Protein AF-A0A2J4G7V4-F1 (afdb_monomer_lite)

Foldseek 3Di:
DDDDDDDDPLLVVLLVLLCCLLPVLFQVQEEAEEQDAQQLQVLLLCVLCVVDDPVVSLVSQCVQCPPCSVVVCSRNVSNSVSSVRNSYRYGHDHHGSVVVVVVVPDDPPPDPPDDDDD

Radius of gyration: 19.88 Å; chains: 1; bounding box: 69×37×48 Å

Sequence (118 aa):
MPVALLAPRLRLARLKLASVLSGELAGEKPLVALPYPREAEKPLNLYAKGLIDWPRLKLALRDIYGDFYRSWLWTEEPLIRALPLAEARVKCYGASHSEQVKRGGRPRRPGLQGPGQG

Secondary structure (DSSP, 8-state):
--------HHHHHHHHHHHHHHTTTTTS--EEEEEEEGGGHHHHHHHHTTSS-HHHHHHHHHHHHGGGHHHHHHHHHHHHHHGGGGTPEEEEEEPPHHHHHHHHS-------------

pLDDT: mean 82.88, std 18.43, range [41.47, 98.31]

Structure (mmCIF, N/CA/C/O backbone):
data_AF-A0A2J4G7V4-F1
#
_entry.id   AF-A0A2J4G7V4-F1
#
loop_
_atom_site.group_PDB
_atom_site.id
_atom_site.type_symbol
_atom_site.label_atom_id
_atom_site.label_alt_id
_atom_site.label_comp_id
_atom_site.label_asym_id
_atom_site.label_entity_id
_atom_site.label_seq_id
_atom_site.pdbx_PDB_ins_code
_atom_site.Cartn_x
_atom_site.Cartn_y
_atom_site.Cartn_z
_atom_site.occupancy
_atom_site.B_iso_or_equiv
_atom_site.auth_seq_id
_atom_site.auth_comp_id
_atom_site.auth_asym_id
_atom_site.auth_atom_id
_atom_site.pdbx_PDB_model_num
ATOM 1 N N . MET A 1 1 ? 10.824 -24.873 21.935 1.00 45.34 1 MET A N 1
ATOM 2 C CA . MET A 1 1 ? 11.650 -24.527 20.756 1.00 45.34 1 MET A CA 1
ATOM 3 C C . MET A 1 1 ? 11.344 -23.087 20.368 1.00 45.34 1 MET A C 1
ATOM 5 O O . MET A 1 1 ? 10.164 -22.753 20.373 1.00 45.34 1 MET A O 1
ATOM 9 N N . PRO A 1 2 ? 12.336 -22.221 20.105 1.00 55.34 2 PRO A N 1
ATOM 10 C CA . PRO A 1 2 ? 12.061 -20.850 19.685 1.00 55.34 2 PRO A CA 1
ATOM 11 C C . PRO A 1 2 ? 11.472 -20.827 18.268 1.00 55.34 2 PRO A C 1
ATOM 13 O O . PRO A 1 2 ? 11.931 -21.548 17.384 1.00 55.34 2 PRO A O 1
ATOM 16 N N . VAL A 1 3 ? 10.456 -19.992 18.058 1.00 64.44 3 VAL A N 1
ATOM 17 C CA . VAL A 1 3 ? 9.883 -19.725 16.734 1.00 64.44 3 VAL A CA 1
ATOM 18 C C . VAL A 1 3 ? 10.740 -18.654 16.061 1.00 64.44 3 VAL A C 1
ATOM 20 O O . VAL A 1 3 ? 10.812 -17.526 16.545 1.00 64.44 3 VAL A O 1
ATOM 23 N N . ALA A 1 4 ? 11.412 -19.002 14.963 1.00 60.50 4 ALA A N 1
ATOM 24 C CA . ALA A 1 4 ? 12.217 -18.064 14.185 1.00 60.50 4 ALA A CA 1
ATOM 25 C C . ALA A 1 4 ? 11.407 -17.511 13.003 1.00 60.50 4 ALA A C 1
ATOM 27 O O . ALA A 1 4 ? 10.944 -18.260 12.145 1.00 60.50 4 ALA A O 1
ATOM 28 N N . LEU A 1 5 ? 11.258 -16.187 12.947 1.00 56.44 5 LEU A N 1
ATOM 29 C CA . LEU A 1 5 ? 10.620 -15.476 11.838 1.00 56.44 5 LEU A CA 1
ATOM 30 C C . LEU A 1 5 ? 11.697 -15.018 10.846 1.00 56.44 5 LEU A C 1
ATOM 32 O O . LEU A 1 5 ? 12.386 -14.024 11.070 1.00 56.44 5 LEU A O 1
ATOM 36 N N . LEU A 1 6 ? 11.852 -15.752 9.744 1.00 62.53 6 LEU A N 1
ATOM 37 C CA . LEU A 1 6 ? 12.771 -15.397 8.661 1.00 62.53 6 LEU A CA 1
ATOM 38 C C . LEU A 1 6 ? 12.056 -14.495 7.650 1.00 62.53 6 LEU A C 1
ATOM 40 O O . LEU A 1 6 ? 11.391 -14.962 6.729 1.00 62.53 6 LEU A O 1
ATOM 44 N N . ALA A 1 7 ? 12.190 -13.183 7.828 1.00 70.44 7 ALA A N 1
ATOM 45 C CA . ALA A 1 7 ? 11.719 -12.192 6.867 1.00 70.44 7 ALA A CA 1
ATOM 46 C C . ALA A 1 7 ? 12.714 -11.021 6.768 1.00 70.44 7 ALA A C 1
ATOM 48 O O . ALA A 1 7 ? 13.348 -10.666 7.765 1.00 70.44 7 ALA A O 1
ATOM 49 N N . PRO A 1 8 ? 12.847 -10.365 5.600 1.00 80.88 8 PRO A N 1
ATOM 50 C CA . PRO A 1 8 ? 13.578 -9.120 5.462 1.00 80.88 8 PRO A CA 1
ATOM 51 C C . PRO A 1 8 ? 13.063 -8.098 6.467 1.00 80.88 8 PRO A C 1
ATOM 53 O O . PRO A 1 8 ? 11.855 -7.879 6.599 1.00 80.88 8 PRO A O 1
ATOM 56 N N . ARG A 1 9 ? 14.005 -7.440 7.147 1.00 86.75 9 ARG A N 1
ATOM 57 C CA . ARG A 1 9 ? 13.738 -6.452 8.206 1.00 86.75 9 ARG A CA 1
ATOM 58 C C . ARG A 1 9 ? 12.730 -5.392 7.760 1.00 86.75 9 ARG A C 1
ATOM 60 O O . ARG A 1 9 ? 11.898 -4.966 8.552 1.00 86.75 9 ARG A O 1
ATOM 67 N N . LEU A 1 10 ? 12.764 -5.019 6.480 1.00 88.00 10 LEU A N 1
ATOM 68 C CA . LEU A 1 10 ? 11.842 -4.045 5.909 1.00 88.00 10 LEU A CA 1
ATOM 69 C C . LEU A 1 10 ? 10.387 -4.538 5.906 1.00 88.00 10 LEU A C 1
ATOM 71 O O . LEU A 1 10 ? 9.507 -3.791 6.316 1.00 88.00 10 LEU A O 1
ATOM 75 N N . ARG A 1 11 ? 10.120 -5.799 5.540 1.00 91.25 11 ARG A N 1
ATOM 76 C CA . ARG A 1 11 ? 8.757 -6.358 5.585 1.00 91.25 11 ARG A CA 1
ATOM 77 C C . ARG A 1 11 ? 8.230 -6.428 7.022 1.00 91.25 11 ARG A C 1
ATOM 79 O O . ARG A 1 11 ? 7.068 -6.113 7.259 1.00 91.25 11 ARG A O 1
ATOM 86 N N . LEU A 1 12 ? 9.085 -6.777 7.989 1.00 90.88 12 LEU A N 1
ATOM 87 C CA . LEU A 1 12 ? 8.726 -6.736 9.414 1.00 90.88 12 LEU A CA 1
ATOM 88 C C . LEU A 1 12 ? 8.404 -5.309 9.878 1.00 90.88 12 LEU A C 1
ATOM 90 O O . LEU A 1 12 ? 7.422 -5.099 10.586 1.00 90.88 12 LEU A O 1
ATOM 94 N N . ALA A 1 13 ? 9.175 -4.315 9.430 1.00 91.69 13 ALA A N 1
ATOM 95 C CA . ALA A 1 13 ? 8.872 -2.913 9.701 1.00 91.69 13 ALA A CA 1
ATOM 96 C C . ALA A 1 13 ? 7.520 -2.491 9.096 1.00 91.69 13 ALA A C 1
ATOM 98 O O . ALA A 1 13 ? 6.753 -1.789 9.754 1.00 91.69 13 ALA A O 1
ATOM 99 N N . ARG A 1 14 ? 7.178 -2.961 7.886 1.00 94.06 14 ARG A N 1
ATOM 100 C CA . ARG A 1 14 ? 5.855 -2.723 7.278 1.00 94.06 14 ARG A CA 1
ATOM 101 C C . ARG A 1 14 ? 4.719 -3.372 8.053 1.00 94.06 14 ARG A C 1
ATOM 103 O O . ARG A 1 14 ? 3.699 -2.724 8.245 1.00 94.06 14 ARG A O 1
ATOM 110 N N . LEU A 1 15 ? 4.904 -4.596 8.546 1.00 93.50 15 LEU A N 1
ATOM 111 C CA . LEU A 1 15 ? 3.936 -5.258 9.429 1.00 93.50 15 LEU A CA 1
ATOM 112 C C . LEU A 1 15 ? 3.720 -4.476 10.729 1.00 93.50 15 LEU A C 1
ATOM 114 O O . LEU A 1 15 ? 2.583 -4.289 11.148 1.00 93.50 15 LEU A O 1
ATOM 118 N N . LYS A 1 16 ? 4.796 -3.972 11.343 1.00 93.44 16 LYS A N 1
ATOM 119 C CA . LYS A 1 16 ? 4.684 -3.150 12.552 1.00 93.44 16 LYS A CA 1
ATOM 120 C C . LYS A 1 16 ? 3.902 -1.861 12.287 1.00 93.44 16 LYS A C 1
ATOM 122 O O . LYS A 1 16 ? 3.000 -1.538 13.047 1.00 93.44 16 LYS A O 1
ATOM 127 N N . LEU A 1 17 ? 4.200 -1.158 11.192 1.00 93.19 17 LEU A N 1
ATOM 128 C CA . LEU A 1 17 ? 3.457 0.046 10.798 1.00 93.19 17 LEU A CA 1
ATOM 129 C C . LEU A 1 17 ? 1.986 -0.252 10.489 1.00 93.19 17 LEU A C 1
ATOM 131 O O . LEU A 1 17 ? 1.119 0.531 10.859 1.00 93.19 17 LEU A O 1
ATOM 135 N N . ALA A 1 18 ? 1.705 -1.388 9.848 1.00 94.06 18 ALA A N 1
ATOM 136 C CA . ALA A 1 18 ? 0.343 -1.845 9.603 1.00 94.06 18 ALA A CA 1
ATOM 137 C C . ALA A 1 18 ? -0.431 -2.022 10.916 1.00 94.06 18 ALA A C 1
ATOM 139 O O . ALA A 1 18 ? -1.545 -1.526 11.024 1.00 94.06 18 ALA A O 1
ATOM 140 N N . SER A 1 19 ? 0.191 -2.647 11.923 1.00 92.69 19 SER A N 1
ATOM 141 C CA . SER A 1 19 ? -0.402 -2.831 13.253 1.00 92.69 19 SER A CA 1
ATOM 142 C C . SER A 1 19 ? -0.706 -1.507 13.956 1.00 92.69 19 SER A C 1
ATOM 144 O O . SER A 1 19 ? -1.749 -1.392 14.592 1.00 92.69 19 SER A O 1
ATOM 146 N N . VAL A 1 20 ? 0.183 -0.514 13.842 1.00 91.88 20 VAL A N 1
ATOM 147 C CA . VAL A 1 20 ? -0.040 0.830 14.403 1.00 91.88 20 VAL A CA 1
ATOM 148 C C . VAL A 1 20 ? -1.216 1.508 13.698 1.00 91.88 20 VAL A C 1
ATOM 150 O O . VAL A 1 20 ? -2.111 2.024 14.356 1.00 91.88 20 VAL A O 1
ATOM 153 N N . LEU A 1 21 ? -1.263 1.454 12.363 1.00 88.75 21 LEU A N 1
ATOM 154 C CA . LEU A 1 21 ? -2.357 2.046 11.588 1.00 88.75 21 LEU A CA 1
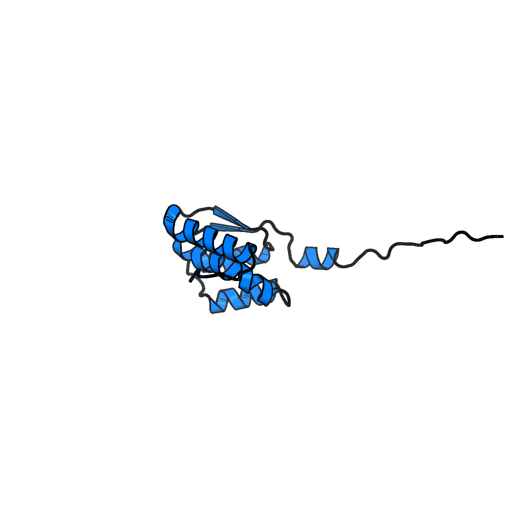ATOM 155 C C . LEU A 1 21 ? -3.711 1.405 11.896 1.00 88.75 21 LEU A C 1
ATOM 157 O O . LEU A 1 21 ? -4.690 2.117 12.076 1.00 88.75 21 LEU A O 1
ATOM 161 N N . SER A 1 22 ? -3.776 0.074 11.953 1.00 86.19 22 SER A N 1
ATOM 162 C CA . SER A 1 22 ? -5.034 -0.643 12.181 1.00 86.19 22 SER A CA 1
ATOM 163 C C . SER A 1 22 ? -5.468 -0.696 13.646 1.00 86.19 22 SER A C 1
ATOM 165 O O . SER A 1 22 ? -6.593 -1.102 13.914 1.00 86.19 22 SER A O 1
ATOM 167 N N . GLY A 1 23 ? -4.568 -0.391 14.582 1.00 86.56 23 GLY A N 1
ATOM 168 C CA . GLY A 1 23 ? -4.818 -0.462 16.020 1.00 86.56 23 GLY A CA 1
ATOM 169 C C . GLY A 1 23 ? -4.843 0.920 16.652 1.00 86.56 23 GLY A C 1
ATOM 170 O O . GLY A 1 23 ? -5.907 1.437 16.967 1.00 86.56 23 GLY A O 1
ATOM 171 N N . GLU A 1 24 ? -3.661 1.508 16.827 1.00 85.31 24 GLU A N 1
ATOM 172 C CA . GLU A 1 24 ? -3.476 2.770 17.553 1.00 85.31 24 GLU A CA 1
ATOM 173 C C . GLU A 1 24 ? -4.123 3.965 16.845 1.00 85.31 24 GLU A C 1
ATOM 175 O O . GLU A 1 24 ? -4.659 4.833 17.517 1.00 85.31 24 GLU A O 1
ATOM 180 N N . LEU A 1 25 ? -4.101 3.999 15.508 1.00 82.50 25 LEU A N 1
ATOM 181 C CA . LEU A 1 25 ? -4.598 5.131 14.707 1.00 82.50 25 LEU A CA 1
ATOM 182 C C . LEU A 1 25 ? -5.927 4.838 13.994 1.00 82.50 25 LEU A C 1
ATOM 184 O O . LEU A 1 25 ? -6.313 5.545 13.055 1.00 82.50 25 LEU A O 1
ATOM 188 N N . ALA A 1 26 ? -6.619 3.770 14.390 1.00 78.06 26 ALA A N 1
ATOM 189 C CA . ALA A 1 26 ? -7.882 3.390 13.777 1.00 78.06 26 ALA A CA 1
ATOM 190 C C . ALA A 1 26 ? -8.940 4.486 14.000 1.00 78.06 26 ALA A C 1
ATOM 192 O O . ALA A 1 26 ? -9.202 4.899 15.126 1.00 78.06 26 ALA A O 1
ATOM 193 N N . GLY A 1 27 ? -9.557 4.964 12.915 1.00 74.38 27 GLY A N 1
ATOM 194 C CA . GLY A 1 27 ? -10.574 6.023 12.962 1.00 74.38 27 GLY A CA 1
ATOM 195 C C . GLY A 1 27 ? -10.032 7.459 13.006 1.00 74.38 27 GLY A C 1
ATOM 196 O O . GLY A 1 27 ? -10.809 8.396 12.838 1.00 74.38 27 GLY A O 1
ATOM 197 N N . GLU A 1 28 ? -8.716 7.657 13.138 1.00 83.69 28 GLU A N 1
ATOM 198 C CA . GLU A 1 28 ? -8.103 8.997 13.175 1.00 83.69 28 GLU A CA 1
ATOM 199 C C . GLU A 1 28 ? -7.866 9.613 11.787 1.00 83.69 28 GLU A C 1
ATOM 201 O O . GLU A 1 28 ? -7.497 10.783 11.673 1.00 83.69 28 GLU A O 1
ATOM 206 N N . LYS A 1 29 ? -8.081 8.845 10.711 1.00 87.00 29 LYS A N 1
ATOM 207 C CA . LYS A 1 29 ? -7.853 9.271 9.316 1.00 87.00 29 LYS A CA 1
ATOM 208 C C . LYS A 1 29 ? -6.445 9.853 9.106 1.00 87.00 29 LYS A C 1
ATOM 210 O O . LYS A 1 29 ? -6.303 10.955 8.560 1.00 87.00 29 LYS A O 1
ATOM 215 N N . PRO A 1 30 ? -5.380 9.139 9.524 1.00 92.19 30 PRO A N 1
ATOM 216 C CA . PRO A 1 30 ? -4.029 9.678 9.520 1.00 92.19 30 PRO A CA 1
ATOM 217 C C . PRO A 1 30 ? -3.536 9.980 8.100 1.00 92.19 30 PRO A C 1
ATOM 219 O O . PRO A 1 30 ? -3.894 9.310 7.125 1.00 92.19 30 PRO A O 1
ATOM 222 N N . LEU A 1 31 ? -2.648 10.971 7.989 1.00 94.44 31 LEU A N 1
ATOM 223 C CA . LEU A 1 31 ? -1.888 11.228 6.769 1.00 94.44 31 LEU A CA 1
ATOM 224 C C . LEU A 1 31 ? -0.645 10.329 6.728 1.00 94.44 31 LEU A C 1
ATOM 226 O O . LEU A 1 31 ? 0.286 10.505 7.510 1.00 94.44 31 LEU A O 1
ATOM 230 N N . VAL A 1 32 ? -0.592 9.413 5.765 1.00 94.56 32 VAL A N 1
ATOM 231 C CA . VAL A 1 32 ? 0.526 8.491 5.542 1.00 94.56 32 VAL A CA 1
ATOM 232 C C . VAL A 1 32 ? 1.367 8.984 4.364 1.00 94.56 32 VAL A C 1
ATOM 234 O O . VAL A 1 32 ? 0.960 8.899 3.202 1.00 94.56 32 VAL A O 1
ATOM 237 N N . ALA A 1 33 ? 2.556 9.509 4.662 1.00 95.25 33 ALA A N 1
ATOM 238 C CA . ALA A 1 33 ? 3.516 9.951 3.655 1.00 95.25 33 ALA A CA 1
ATOM 239 C C . ALA A 1 33 ? 4.442 8.795 3.240 1.00 95.25 33 ALA A C 1
ATOM 241 O O . ALA A 1 33 ? 5.137 8.225 4.080 1.00 95.25 33 ALA A O 1
ATOM 242 N N . LEU A 1 34 ? 4.475 8.458 1.947 1.00 94.38 34 LEU A N 1
ATOM 243 C CA . LEU A 1 34 ? 5.197 7.295 1.421 1.00 94.38 34 LEU A CA 1
ATOM 244 C C . LEU A 1 34 ? 6.212 7.691 0.333 1.00 94.38 34 LEU A C 1
ATOM 246 O O . LEU A 1 34 ? 5.886 8.497 -0.545 1.00 94.38 34 LEU A O 1
ATOM 250 N N . PRO A 1 35 ? 7.421 7.092 0.322 1.00 92.62 35 PRO A N 1
ATOM 251 C CA . PRO A 1 35 ? 8.465 7.349 -0.677 1.00 92.62 35 PRO A CA 1
ATOM 252 C C . PRO A 1 35 ? 8.171 6.657 -2.020 1.00 92.62 35 PRO A C 1
ATOM 254 O O . PRO A 1 35 ? 9.056 6.092 -2.656 1.00 92.62 35 PRO A O 1
ATOM 257 N N . TYR A 1 36 ? 6.910 6.630 -2.434 1.00 94.06 36 TYR A N 1
ATOM 258 C CA . TYR A 1 36 ? 6.462 5.986 -3.664 1.00 94.06 36 TYR A CA 1
ATOM 259 C C . TYR A 1 36 ? 6.379 7.004 -4.807 1.00 94.06 36 TYR A C 1
ATOM 261 O O . TYR A 1 36 ? 6.295 8.206 -4.530 1.00 94.06 36 TYR A O 1
ATOM 269 N N . PRO A 1 37 ? 6.368 6.560 -6.076 1.00 94.00 37 PRO A N 1
ATOM 270 C CA . PRO A 1 37 ? 6.081 7.434 -7.208 1.00 94.00 37 PRO A CA 1
ATOM 271 C C . PRO A 1 37 ? 4.737 8.145 -7.025 1.00 94.00 37 PRO A C 1
ATOM 273 O O . PRO A 1 37 ? 3.782 7.562 -6.503 1.00 94.00 37 PRO A O 1
ATOM 276 N N . ARG A 1 38 ? 4.649 9.407 -7.457 1.00 95.00 38 ARG A N 1
ATOM 277 C CA . ARG A 1 38 ? 3.431 10.229 -7.311 1.00 95.00 38 ARG A CA 1
ATOM 278 C C . ARG A 1 38 ? 2.214 9.601 -7.988 1.00 95.00 38 ARG A C 1
ATOM 280 O O . ARG A 1 38 ? 1.093 9.771 -7.522 1.00 95.00 38 ARG A O 1
ATOM 287 N N . GLU A 1 39 ? 2.431 8.829 -9.046 1.00 95.62 39 GLU A N 1
ATOM 288 C CA . GLU A 1 39 ? 1.404 8.093 -9.780 1.00 95.62 39 GLU A CA 1
ATOM 289 C C . GLU A 1 39 ? 0.670 7.072 -8.897 1.00 95.62 39 GLU A C 1
ATOM 291 O O . GLU A 1 39 ? -0.503 6.786 -9.137 1.00 95.62 39 GLU A O 1
ATOM 296 N N . ALA A 1 40 ? 1.321 6.562 -7.844 1.00 96.75 40 ALA A N 1
ATOM 297 C CA . ALA A 1 40 ? 0.718 5.620 -6.904 1.00 96.75 40 ALA A CA 1
ATOM 298 C C . ALA A 1 40 ? -0.252 6.291 -5.916 1.00 96.75 40 ALA A C 1
ATOM 300 O O . ALA A 1 40 ? -1.094 5.610 -5.332 1.00 96.75 40 ALA A O 1
ATOM 301 N N . GLU A 1 41 ? -0.191 7.615 -5.743 1.00 97.62 41 GLU A N 1
ATOM 302 C CA . GLU A 1 41 ? -0.994 8.325 -4.743 1.00 97.62 41 GLU A CA 1
ATOM 303 C C . GLU A 1 41 ? -2.497 8.154 -4.981 1.00 97.62 41 GLU A C 1
ATOM 305 O O . GLU A 1 41 ? -3.247 7.816 -4.062 1.00 97.62 41 GLU A O 1
ATOM 310 N N . LYS A 1 42 ? -2.946 8.357 -6.224 1.00 97.44 42 LYS A N 1
ATOM 311 C CA . LYS A 1 42 ? -4.360 8.239 -6.595 1.00 97.44 42 LYS A CA 1
ATOM 312 C C . LYS A 1 42 ? -4.916 6.832 -6.333 1.00 97.44 42 LYS A C 1
ATOM 314 O O . LYS A 1 42 ? -5.904 6.741 -5.602 1.00 97.44 42 LYS A O 1
ATOM 319 N N . PRO A 1 43 ? -4.343 5.739 -6.877 1.00 97.88 43 PRO A N 1
ATOM 320 C CA . PRO A 1 43 ? -4.879 4.403 -6.633 1.00 97.88 43 PRO A CA 1
ATOM 321 C C . PRO A 1 43 ? -4.811 4.005 -5.151 1.00 97.88 43 PRO A C 1
ATOM 323 O O . PRO A 1 43 ? -5.758 3.397 -4.656 1.00 97.88 43 PRO A O 1
ATOM 326 N N . LEU A 1 44 ? -3.770 4.408 -4.412 1.00 97.94 44 LEU A N 1
ATOM 327 C CA . LEU A 1 44 ? -3.680 4.137 -2.972 1.00 97.94 44 LEU A CA 1
ATOM 328 C C . LEU A 1 44 ? -4.775 4.852 -2.175 1.00 97.94 44 LEU A C 1
ATOM 330 O O . LEU A 1 44 ? -5.397 4.232 -1.318 1.00 97.94 44 LEU A O 1
ATOM 334 N N . ASN A 1 45 ? -5.069 6.119 -2.482 1.00 98.00 45 ASN A N 1
ATOM 335 C CA . ASN A 1 45 ? -6.174 6.835 -1.838 1.00 98.00 45 ASN A CA 1
ATOM 336 C C . ASN A 1 45 ? -7.546 6.253 -2.209 1.00 98.00 45 ASN A C 1
ATOM 338 O O . ASN A 1 45 ? -8.434 6.214 -1.362 1.00 98.00 45 ASN A O 1
ATOM 342 N N . LEU A 1 46 ? -7.748 5.804 -3.455 1.00 98.00 46 LEU A N 1
ATOM 343 C CA . LEU A 1 46 ? -8.993 5.128 -3.843 1.00 98.00 46 LEU A CA 1
ATOM 344 C C . LEU A 1 46 ? -9.187 3.833 -3.049 1.00 98.00 46 LEU A C 1
ATOM 346 O O . LEU A 1 46 ? -10.289 3.568 -2.573 1.00 98.00 46 LEU A O 1
ATOM 350 N N . TYR A 1 47 ? -8.118 3.055 -2.873 1.00 97.94 47 TYR A N 1
ATOM 351 C CA . TYR A 1 47 ? -8.150 1.828 -2.085 1.00 97.94 47 TYR A CA 1
ATOM 352 C C . TYR A 1 47 ? -8.380 2.100 -0.595 1.00 97.94 47 TYR A C 1
ATOM 354 O O . TYR A 1 47 ? -9.242 1.471 0.010 1.00 97.94 47 TYR A O 1
ATOM 362 N N . ALA A 1 48 ? -7.677 3.078 -0.015 1.00 95.75 48 ALA A N 1
ATOM 363 C CA . ALA A 1 48 ? -7.837 3.462 1.389 1.00 95.75 48 ALA A CA 1
ATOM 364 C C . ALA A 1 48 ? -9.261 3.950 1.720 1.00 95.75 48 ALA A C 1
ATOM 366 O O . ALA A 1 48 ? -9.720 3.797 2.844 1.00 95.75 48 ALA A O 1
ATOM 367 N N . LYS A 1 49 ? -9.982 4.490 0.730 1.00 95.12 49 LYS A N 1
ATOM 368 C CA . LYS A 1 49 ? -11.397 4.883 0.844 1.00 95.12 49 LYS A CA 1
ATOM 369 C C . LYS A 1 49 ? -12.389 3.754 0.533 1.00 95.12 49 LYS A C 1
ATOM 371 O O . LYS A 1 49 ? -13.588 4.003 0.502 1.00 95.12 49 LYS A O 1
ATOM 376 N N . GLY A 1 50 ? -11.912 2.550 0.212 1.00 95.62 50 GLY A N 1
ATOM 377 C CA . GLY A 1 50 ? -12.758 1.423 -0.192 1.00 95.62 50 GLY A CA 1
ATOM 378 C C . GLY A 1 50 ? -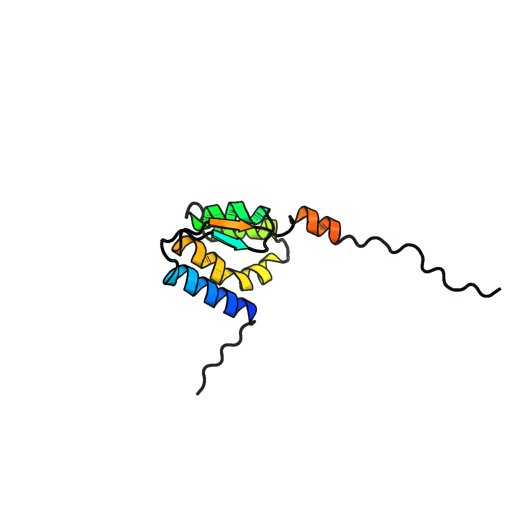13.426 1.574 -1.567 1.00 95.62 50 GLY A C 1
ATOM 379 O O . GLY A 1 50 ? -14.329 0.809 -1.890 1.00 95.62 50 GLY A O 1
ATOM 380 N N . LEU A 1 51 ? -13.000 2.534 -2.399 1.00 97.44 51 LEU A N 1
ATOM 381 C CA . LEU A 1 51 ? -13.586 2.787 -3.728 1.00 97.44 51 LEU A CA 1
ATOM 382 C C . LEU A 1 51 ? -13.093 1.805 -4.800 1.00 97.44 51 LEU A C 1
ATOM 384 O O . LEU A 1 51 ? -13.723 1.644 -5.846 1.00 97.44 51 LEU A O 1
ATOM 388 N N . ILE A 1 52 ? -11.949 1.164 -4.560 1.00 98.00 52 ILE A N 1
ATOM 389 C CA . ILE A 1 52 ? -11.443 0.051 -5.364 1.00 98.00 52 ILE A CA 1
ATOM 390 C C . ILE A 1 52 ? -11.011 -1.087 -4.444 1.00 98.00 52 ILE A C 1
ATOM 392 O O . ILE A 1 52 ? -10.604 -0.859 -3.307 1.00 98.00 52 ILE A O 1
ATOM 396 N N . ASP A 1 53 ? -11.069 -2.310 -4.958 1.00 97.75 53 ASP A N 1
ATOM 397 C CA . ASP A 1 53 ? -10.636 -3.504 -4.246 1.00 97.75 53 ASP A CA 1
ATOM 398 C C . ASP A 1 53 ? -9.133 -3.788 -4.432 1.00 97.75 53 ASP A C 1
ATOM 400 O O . ASP A 1 53 ? -8.407 -3.124 -5.182 1.00 97.75 53 ASP A O 1
ATOM 404 N N . TRP A 1 54 ? -8.651 -4.806 -3.718 1.00 97.69 54 TRP A N 1
ATOM 405 C CA . TRP A 1 54 ? -7.251 -5.220 -3.770 1.00 97.69 54 TRP A CA 1
ATOM 406 C C . TRP A 1 54 ? -6.791 -5.666 -5.173 1.00 97.69 54 TRP A C 1
ATOM 408 O O . TRP A 1 54 ? -5.721 -5.229 -5.604 1.00 97.69 54 TRP A O 1
ATOM 418 N N . PRO A 1 55 ? -7.543 -6.497 -5.926 1.00 98.06 55 PRO A N 1
ATOM 419 C CA . PRO A 1 55 ? -7.198 -6.826 -7.309 1.00 98.06 55 PRO A CA 1
ATOM 420 C C . PRO A 1 55 ? -7.024 -5.604 -8.219 1.00 98.06 55 PRO A C 1
ATOM 422 O O . PRO A 1 55 ? -6.026 -5.536 -8.940 1.00 98.06 55 PRO A O 1
ATOM 425 N N . ARG A 1 56 ? -7.933 -4.621 -8.164 1.00 98.12 56 ARG A N 1
ATOM 426 C CA . ARG A 1 56 ? -7.837 -3.394 -8.973 1.00 98.12 56 ARG A CA 1
ATOM 427 C C . ARG A 1 56 ? -6.635 -2.546 -8.584 1.00 98.12 56 ARG A C 1
ATOM 429 O O . ARG A 1 56 ? -5.915 -2.078 -9.466 1.00 98.12 56 ARG A O 1
ATOM 436 N N . LEU A 1 57 ? -6.370 -2.396 -7.285 1.00 98.31 57 LEU A N 1
ATOM 437 C CA . LEU A 1 57 ? -5.176 -1.695 -6.817 1.00 98.31 57 LEU A CA 1
ATOM 438 C C . LEU A 1 57 ? -3.899 -2.377 -7.327 1.00 98.31 57 LEU A C 1
ATOM 440 O O . LEU A 1 57 ? -2.996 -1.713 -7.832 1.00 98.31 57 LEU A O 1
ATOM 444 N N . LYS A 1 58 ? -3.829 -3.708 -7.230 1.00 97.88 58 LYS A N 1
ATOM 445 C CA . LYS A 1 58 ? -2.688 -4.490 -7.714 1.00 97.88 58 LYS A CA 1
ATOM 446 C C . LYS A 1 58 ? -2.402 -4.252 -9.196 1.00 97.88 58 LYS A C 1
ATOM 448 O O . LYS A 1 58 ? -1.235 -4.114 -9.544 1.00 97.88 58 LYS A O 1
ATOM 453 N N . LEU A 1 59 ? -3.435 -4.194 -10.039 1.00 97.56 59 LEU A N 1
ATOM 454 C CA . LEU A 1 59 ? -3.283 -3.894 -11.467 1.00 97.56 59 LEU A CA 1
ATOM 455 C C . LEU A 1 59 ? -2.697 -2.494 -11.681 1.00 97.56 59 LEU A C 1
ATOM 457 O O . LEU A 1 59 ? -1.671 -2.372 -12.340 1.00 97.56 59 LEU A O 1
ATOM 461 N N . ALA A 1 60 ? -3.268 -1.469 -11.040 1.00 97.19 60 ALA A N 1
ATOM 462 C CA . ALA A 1 60 ? -2.772 -0.096 -11.158 1.00 97.19 60 ALA A CA 1
ATOM 463 C C . ALA A 1 60 ? -1.309 0.044 -10.698 1.00 97.19 60 ALA A C 1
ATOM 465 O O . ALA A 1 60 ? -0.503 0.697 -11.355 1.00 97.19 60 ALA A O 1
ATOM 466 N N . LEU A 1 61 ? -0.943 -0.593 -9.582 1.00 96.94 61 LEU A N 1
ATOM 467 C CA . LEU A 1 61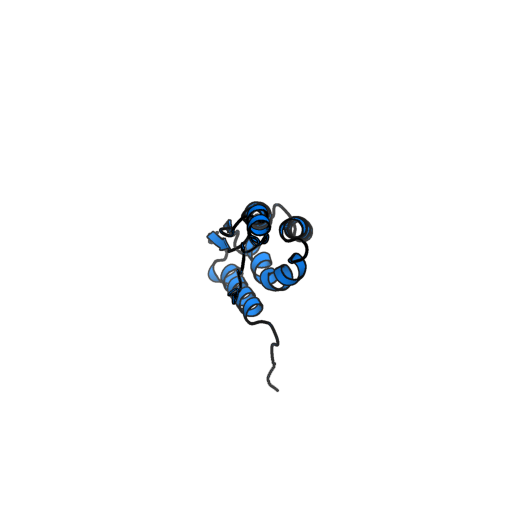 ? 0.428 -0.562 -9.069 1.00 96.94 61 LEU A CA 1
ATOM 468 C C . LEU A 1 61 ? 1.393 -1.355 -9.956 1.00 96.94 61 LEU A C 1
ATOM 470 O O . LEU A 1 61 ? 2.543 -0.953 -10.107 1.00 96.94 61 LEU A O 1
ATOM 474 N N . ARG A 1 62 ? 0.949 -2.452 -10.573 1.00 96.56 62 ARG A N 1
ATOM 475 C CA . ARG A 1 62 ? 1.776 -3.195 -11.530 1.00 96.56 62 ARG A CA 1
ATOM 476 C C . ARG A 1 62 ? 2.161 -2.322 -12.718 1.00 96.56 62 ARG A C 1
ATOM 478 O O . ARG A 1 62 ? 3.324 -2.324 -13.101 1.00 96.56 62 ARG A O 1
ATOM 485 N N . ASP A 1 63 ? 1.217 -1.552 -13.243 1.00 95.00 63 ASP A N 1
ATOM 486 C CA . ASP A 1 63 ? 1.469 -0.685 -14.394 1.00 95.00 63 ASP A CA 1
ATOM 487 C C . ASP A 1 63 ? 2.416 0.481 -14.037 1.00 95.00 63 ASP A C 1
ATOM 489 O O . ASP A 1 63 ? 3.193 0.925 -14.877 1.00 95.00 63 ASP A O 1
ATOM 493 N N . ILE A 1 64 ? 2.414 0.934 -12.775 1.00 94.38 64 ILE A N 1
ATOM 494 C CA . ILE A 1 64 ? 3.308 1.995 -12.273 1.00 94.38 64 ILE A CA 1
ATOM 495 C C . ILE A 1 64 ? 4.730 1.484 -12.006 1.00 94.38 64 ILE A C 1
ATOM 497 O O . ILE A 1 64 ? 5.697 2.180 -12.304 1.00 94.38 64 ILE A O 1
ATOM 501 N N . TYR A 1 65 ? 4.868 0.306 -11.393 1.00 91.62 65 TYR A N 1
ATOM 502 C CA . TYR A 1 65 ? 6.162 -0.223 -10.940 1.00 91.62 65 TYR A CA 1
ATOM 503 C C . TYR A 1 65 ? 6.843 -1.157 -11.949 1.00 91.62 65 TYR A C 1
ATOM 505 O O . TYR A 1 65 ? 8.007 -1.514 -11.749 1.00 91.62 65 TYR A O 1
ATOM 513 N N . GLY A 1 66 ? 6.131 -1.584 -12.996 1.00 91.81 66 GLY A N 1
ATOM 514 C CA . GLY A 1 66 ? 6.646 -2.492 -14.017 1.00 91.81 66 GLY A CA 1
ATOM 515 C C . GLY A 1 66 ? 7.248 -3.760 -13.407 1.00 91.81 66 GLY A C 1
ATOM 516 O O . GLY A 1 66 ? 6.646 -4.409 -12.548 1.00 91.81 66 GLY A O 1
ATOM 517 N N . ASP A 1 67 ? 8.472 -4.088 -13.810 1.00 89.94 67 ASP A N 1
ATOM 518 C CA . ASP A 1 67 ? 9.166 -5.313 -13.395 1.00 89.94 67 ASP A CA 1
ATOM 519 C C . ASP A 1 67 ? 9.460 -5.374 -11.886 1.00 89.94 67 ASP A C 1
ATOM 521 O O . ASP A 1 67 ? 9.496 -6.458 -11.297 1.00 89.94 67 ASP A O 1
ATOM 525 N N . PHE A 1 68 ? 9.606 -4.222 -11.220 1.00 88.81 68 PHE A N 1
ATOM 526 C CA . PHE A 1 68 ? 9.875 -4.159 -9.778 1.00 88.81 68 PHE A CA 1
ATOM 527 C C . PHE A 1 68 ? 8.625 -4.412 -8.918 1.00 88.81 68 PHE A C 1
ATOM 529 O O . PHE A 1 68 ? 8.711 -4.562 -7.698 1.00 88.81 68 PHE A O 1
ATOM 536 N N . TYR A 1 69 ? 7.448 -4.499 -9.540 1.00 93.50 69 TYR A N 1
ATOM 537 C CA . TYR A 1 69 ? 6.173 -4.633 -8.846 1.00 93.50 69 TYR A CA 1
ATOM 538 C C . TYR A 1 69 ? 6.133 -5.803 -7.855 1.00 93.50 69 TYR A C 1
ATOM 540 O O . TYR A 1 69 ? 5.659 -5.639 -6.733 1.00 93.50 69 TYR A O 1
ATOM 548 N N . ARG A 1 70 ? 6.626 -6.988 -8.239 1.00 93.38 70 ARG A N 1
ATOM 549 C CA . ARG A 1 70 ? 6.483 -8.199 -7.409 1.00 93.38 70 ARG A CA 1
ATOM 550 C C . ARG A 1 70 ? 7.274 -8.106 -6.104 1.00 93.38 70 ARG A C 1
ATOM 552 O O . ARG A 1 70 ? 6.730 -8.395 -5.040 1.00 93.38 70 ARG A O 1
ATOM 559 N N . SER A 1 71 ? 8.541 -7.704 -6.181 1.00 90.75 71 SER A N 1
ATOM 560 C CA . SER A 1 71 ? 9.419 -7.547 -5.015 1.00 90.75 71 SER A CA 1
ATOM 561 C C . SER A 1 71 ? 8.957 -6.402 -4.115 1.00 90.75 71 SER A C 1
ATOM 563 O O . SER A 1 71 ? 8.938 -6.540 -2.887 1.00 90.75 71 SER A O 1
ATOM 565 N N . TRP A 1 72 ? 8.534 -5.292 -4.722 1.00 93.56 72 TRP A N 1
ATOM 566 C CA . TRP A 1 72 ? 7.964 -4.159 -4.005 1.00 93.56 72 TRP A CA 1
ATOM 567 C C . TRP A 1 72 ? 6.687 -4.545 -3.260 1.00 93.56 72 TRP A C 1
ATOM 569 O O . TRP A 1 72 ? 6.606 -4.354 -2.047 1.00 93.56 72 TRP A O 1
ATOM 579 N N . LEU A 1 73 ? 5.725 -5.167 -3.949 1.00 95.38 73 LEU A N 1
ATOM 580 C CA . LEU A 1 73 ? 4.446 -5.553 -3.358 1.00 95.38 73 LEU A CA 1
ATOM 581 C C . LEU A 1 73 ? 4.653 -6.528 -2.210 1.00 95.38 73 LEU A C 1
ATOM 583 O O . LEU A 1 73 ? 4.037 -6.377 -1.163 1.00 95.38 73 LEU A O 1
ATOM 587 N N . TRP A 1 74 ? 5.553 -7.498 -2.368 1.00 93.50 74 TRP A N 1
ATOM 588 C CA . TRP A 1 74 ? 5.863 -8.414 -1.283 1.00 93.50 74 TRP A CA 1
ATOM 589 C C . TRP A 1 74 ? 6.365 -7.671 -0.039 1.00 93.50 74 TRP A C 1
ATOM 591 O O . TRP A 1 74 ? 6.057 -8.046 1.083 1.00 93.50 74 TRP A O 1
ATOM 601 N N . THR A 1 75 ? 7.112 -6.588 -0.184 1.00 93.75 75 THR A N 1
ATOM 602 C CA . THR A 1 75 ? 7.568 -5.833 0.987 1.00 93.75 75 THR A CA 1
ATOM 603 C C . THR A 1 75 ? 6.452 -4.974 1.581 1.00 93.75 75 THR A C 1
ATOM 605 O O . THR A 1 75 ? 6.291 -4.927 2.800 1.00 93.75 75 THR A O 1
ATOM 608 N N . GLU A 1 76 ? 5.685 -4.304 0.725 1.00 95.56 76 GLU A N 1
ATOM 609 C CA . GLU A 1 76 ? 4.775 -3.220 1.104 1.00 95.56 76 GLU A CA 1
ATOM 610 C C . GLU A 1 76 ? 3.333 -3.678 1.363 1.00 95.56 76 GLU A C 1
ATOM 612 O O . GLU A 1 76 ? 2.584 -2.970 2.034 1.00 95.56 76 GLU A O 1
ATOM 617 N N . GLU A 1 77 ? 2.940 -4.873 0.906 1.00 96.19 77 GLU A N 1
ATOM 618 C CA . GLU A 1 77 ? 1.579 -5.408 1.050 1.00 96.19 77 GLU A CA 1
ATOM 619 C C . GLU A 1 77 ? 1.015 -5.279 2.473 1.00 96.19 77 GLU A C 1
ATOM 621 O O . GLU A 1 77 ? -0.116 -4.804 2.583 1.00 96.19 77 GLU A O 1
ATOM 626 N N . PRO A 1 78 ? 1.746 -5.615 3.559 1.00 95.19 78 PRO A N 1
ATOM 627 C CA . PRO A 1 78 ? 1.212 -5.477 4.912 1.00 95.19 78 PRO A CA 1
ATOM 628 C C . PRO A 1 78 ? 0.721 -4.063 5.231 1.00 95.19 78 PRO A C 1
ATOM 630 O O . PRO A 1 78 ? -0.379 -3.889 5.749 1.00 95.19 78 PRO A O 1
ATOM 633 N N . LEU A 1 79 ? 1.522 -3.056 4.880 1.00 96.12 79 LEU A N 1
ATOM 634 C CA . LEU A 1 79 ? 1.202 -1.655 5.123 1.00 96.12 79 LEU A CA 1
ATOM 635 C C . LEU A 1 79 ? 0.014 -1.215 4.268 1.00 96.12 79 LEU A C 1
ATOM 637 O O . LEU A 1 79 ? -0.920 -0.597 4.772 1.00 96.12 79 LEU A O 1
ATOM 641 N N . ILE A 1 80 ? 0.033 -1.563 2.981 1.00 96.75 80 ILE A N 1
ATOM 642 C CA . ILE A 1 80 ? -1.012 -1.146 2.046 1.00 96.75 80 ILE A CA 1
ATOM 643 C C . ILE A 1 80 ? -2.364 -1.727 2.470 1.00 96.75 80 ILE A C 1
ATOM 645 O O . ILE A 1 80 ? -3.352 -1.000 2.492 1.00 96.75 80 ILE A O 1
ATOM 649 N N . ARG A 1 81 ? -2.405 -3.003 2.875 1.00 96.12 81 ARG A N 1
ATOM 650 C CA . ARG A 1 81 ? -3.621 -3.687 3.350 1.00 96.12 81 ARG A CA 1
ATOM 651 C C . ARG A 1 81 ? -4.244 -3.039 4.586 1.00 96.12 81 ARG A C 1
ATOM 653 O O . ARG A 1 81 ? -5.446 -3.182 4.777 1.00 96.12 81 ARG A O 1
ATOM 660 N N . ALA A 1 82 ? -3.456 -2.345 5.404 1.00 94.94 82 ALA A N 1
ATOM 661 C CA . ALA A 1 82 ? -3.948 -1.662 6.596 1.00 94.94 82 ALA A CA 1
ATOM 662 C C . ALA A 1 82 ? -4.539 -0.272 6.309 1.00 94.94 82 ALA A C 1
ATOM 664 O O . ALA A 1 82 ? -5.271 0.249 7.144 1.00 94.94 82 ALA A O 1
ATOM 665 N N . LEU A 1 83 ? -4.275 0.326 5.138 1.00 95.12 83 LEU A N 1
ATOM 666 C CA . LEU A 1 83 ? -4.754 1.677 4.812 1.00 95.12 83 LEU A CA 1
ATOM 667 C C . LEU A 1 83 ? -6.279 1.851 4.945 1.00 95.12 83 LEU A C 1
ATOM 669 O O . LEU A 1 83 ? -6.685 2.858 5.526 1.00 95.12 83 LEU A O 1
ATOM 673 N N . PRO A 1 84 ? -7.129 0.916 4.465 1.00 93.50 84 PRO A N 1
ATOM 674 C CA . PRO A 1 84 ? -8.577 1.065 4.586 1.00 93.50 84 PRO A CA 1
ATOM 675 C C . PRO A 1 84 ? -9.072 0.961 6.028 1.00 93.50 84 PRO A C 1
ATOM 677 O O . PRO A 1 84 ? -10.068 1.583 6.374 1.00 93.50 84 PRO A O 1
ATOM 680 N N . LEU A 1 85 ? -8.364 0.209 6.878 1.00 91.31 85 LEU A N 1
ATOM 681 C CA . LEU A 1 85 ? -8.730 0.024 8.287 1.00 91.31 85 LEU A CA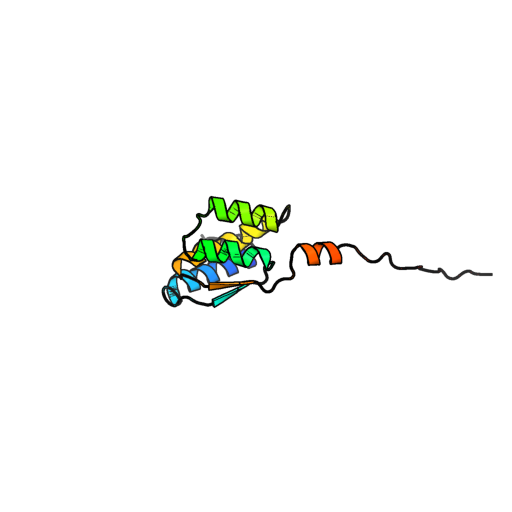 1
ATOM 682 C C . LEU A 1 85 ? -8.598 1.326 9.087 1.00 91.31 85 LEU A C 1
ATOM 684 O O . LEU A 1 85 ? -9.312 1.527 10.062 1.00 91.31 85 LEU A O 1
ATOM 688 N N . ALA A 1 86 ? -7.697 2.208 8.656 1.00 87.94 86 ALA A N 1
ATOM 689 C CA . ALA A 1 86 ? -7.468 3.509 9.269 1.00 87.94 86 ALA A CA 1
ATOM 690 C C . ALA A 1 86 ? -8.160 4.664 8.522 1.00 87.94 86 ALA A C 1
ATOM 692 O O . ALA A 1 86 ? -7.976 5.817 8.905 1.00 87.94 86 ALA A O 1
ATOM 693 N N . GLU A 1 87 ? -8.883 4.392 7.424 1.00 88.81 87 GLU A N 1
ATOM 694 C CA . GLU A 1 87 ? -9.346 5.419 6.472 1.00 88.81 87 GLU A CA 1
ATOM 695 C C . GLU A 1 87 ? -8.222 6.415 6.098 1.00 88.81 87 GLU A C 1
ATOM 697 O O . GLU A 1 87 ? -8.417 7.632 6.017 1.00 88.81 87 GLU A O 1
ATOM 702 N N . ALA A 1 88 ? -7.001 5.901 5.919 1.00 92.44 88 ALA A N 1
ATOM 703 C CA . ALA A 1 88 ? -5.806 6.725 5.805 1.00 92.44 88 ALA A CA 1
ATOM 704 C C . ALA A 1 88 ? -5.810 7.596 4.539 1.00 92.44 88 ALA A C 1
ATOM 706 O O . ALA A 1 88 ? -6.143 7.147 3.438 1.00 92.44 88 ALA A O 1
ATOM 707 N N . ARG A 1 89 ? -5.326 8.836 4.662 1.00 95.69 89 ARG A N 1
ATOM 708 C CA . ARG A 1 89 ? -4.989 9.674 3.506 1.00 95.69 89 ARG A CA 1
ATOM 709 C C . ARG A 1 89 ? -3.548 9.402 3.103 1.00 95.69 89 ARG A C 1
ATOM 711 O O . ARG A 1 89 ? -2.647 9.538 3.921 1.00 95.69 89 ARG A O 1
ATOM 718 N N . VAL A 1 90 ? -3.300 9.082 1.838 1.00 97.12 90 VAL A N 1
ATOM 719 C CA . VAL A 1 90 ? -1.943 8.786 1.354 1.00 97.12 90 VAL A CA 1
ATOM 720 C C . VAL A 1 90 ? -1.357 9.991 0.621 1.00 97.12 90 VAL A C 1
ATOM 722 O O . VAL A 1 90 ? -2.054 10.629 -0.168 1.00 97.12 90 VAL A O 1
ATOM 725 N N . LYS A 1 91 ? -0.075 10.288 0.858 1.00 97.38 91 LYS A N 1
ATOM 726 C CA . LYS A 1 91 ? 0.713 11.265 0.091 1.00 97.38 91 LYS A CA 1
ATOM 727 C C . LYS A 1 91 ? 2.012 10.629 -0.390 1.00 97.38 91 LYS A C 1
ATOM 729 O O . LYS A 1 91 ? 2.779 10.120 0.424 1.00 97.38 91 LYS A O 1
ATOM 734 N N . CYS A 1 92 ? 2.291 10.683 -1.686 1.00 96.38 92 CYS A N 1
ATOM 735 C CA . CYS A 1 92 ? 3.498 10.100 -2.268 1.00 96.38 92 CYS A CA 1
ATOM 736 C C . CYS A 1 92 ? 4.518 11.194 -2.612 1.00 96.38 92 CYS A C 1
ATOM 738 O O . CYS A 1 92 ? 4.195 12.165 -3.293 1.00 96.38 92 CYS A O 1
ATOM 740 N N . TYR A 1 93 ? 5.760 11.051 -2.139 1.00 92.12 93 TYR A N 1
ATOM 741 C CA . TYR A 1 93 ? 6.816 12.061 -2.331 1.00 92.12 93 TYR A CA 1
ATOM 742 C C . TYR A 1 93 ? 8.014 11.576 -3.159 1.00 92.12 93 TYR A C 1
ATOM 744 O O . TYR A 1 93 ? 8.970 12.329 -3.350 1.00 92.12 93 TYR A O 1
ATOM 752 N N . GLY A 1 94 ? 7.980 10.343 -3.667 1.00 87.25 94 GLY A N 1
ATOM 753 C CA . GLY A 1 94 ? 8.992 9.839 -4.589 1.00 87.25 94 GLY A CA 1
ATOM 754 C C . GLY A 1 94 ? 8.919 10.533 -5.951 1.00 87.25 94 GLY A C 1
ATOM 755 O O . GLY A 1 94 ? 7.875 11.052 -6.352 1.00 87.25 94 GLY A O 1
ATOM 756 N N . ALA A 1 95 ? 10.042 10.542 -6.671 1.00 80.50 95 ALA A N 1
ATOM 757 C CA . ALA A 1 95 ? 10.065 10.985 -8.063 1.00 80.50 95 ALA A CA 1
ATOM 758 C C . ALA A 1 95 ? 9.124 10.114 -8.905 1.00 80.50 95 ALA A C 1
ATOM 760 O O . ALA A 1 95 ? 9.025 8.907 -8.659 1.00 80.50 95 ALA A O 1
ATOM 761 N N . SER A 1 96 ? 8.464 10.724 -9.889 1.00 73.81 96 SER A N 1
ATOM 762 C CA . SER A 1 96 ? 7.610 9.996 -10.828 1.00 73.81 96 SER A CA 1
ATOM 763 C C . SER A 1 96 ? 8.415 8.917 -11.558 1.00 73.81 96 SER A C 1
ATOM 765 O O . SER A 1 96 ? 9.625 9.066 -11.772 1.00 73.81 96 SER A O 1
ATOM 767 N N . HIS A 1 97 ? 7.771 7.821 -11.958 1.00 64.62 97 HIS A N 1
ATOM 768 C CA . HIS A 1 97 ? 8.462 6.741 -12.670 1.00 64.62 97 HIS A CA 1
ATOM 769 C C . HIS A 1 97 ? 9.092 7.273 -13.972 1.00 64.62 97 HIS A C 1
ATOM 771 O O . HIS A 1 97 ? 10.223 6.936 -14.324 1.00 64.62 97 HIS A O 1
ATOM 777 N N . SER A 1 98 ? 8.405 8.210 -14.633 1.00 59.69 98 SER A N 1
ATOM 778 C CA . SER A 1 98 ? 8.898 8.893 -15.836 1.00 59.69 98 SER A CA 1
ATOM 779 C C . SER A 1 98 ? 10.192 9.700 -15.613 1.00 59.69 98 SER A C 1
ATOM 781 O O . SER A 1 98 ? 11.041 9.774 -16.503 1.00 59.69 98 SER A O 1
ATOM 783 N N . GLU A 1 99 ? 10.391 10.267 -14.420 1.00 60.88 99 GLU A N 1
ATOM 784 C CA . GLU A 1 99 ? 11.611 10.990 -14.044 1.00 60.88 99 GLU A CA 1
ATOM 785 C C . GLU A 1 99 ? 12.746 10.042 -13.640 1.00 60.88 99 GLU A C 1
ATOM 787 O O . GLU A 1 99 ? 13.915 10.334 -13.902 1.00 60.88 99 GLU A O 1
ATOM 792 N N . GLN A 1 100 ? 12.426 8.895 -13.034 1.00 57.69 100 GLN A N 1
ATOM 793 C CA . GLN A 1 100 ? 13.420 7.888 -12.650 1.00 57.69 100 GLN A CA 1
ATOM 794 C C . GLN A 1 100 ? 14.029 7.193 -13.875 1.00 57.69 100 GLN A C 1
ATOM 796 O O . GLN A 1 100 ? 15.250 7.052 -13.946 1.00 57.69 100 GLN A O 1
ATOM 801 N N . VAL A 1 101 ? 13.215 6.860 -14.885 1.00 58.69 101 VAL A N 1
ATOM 802 C CA . VAL A 1 101 ? 13.692 6.286 -16.159 1.00 58.69 101 VAL A CA 1
ATOM 803 C C . VAL A 1 101 ? 14.646 7.246 -16.882 1.00 58.69 101 VAL A C 1
ATOM 805 O O . VAL A 1 101 ? 15.690 6.826 -17.376 1.00 58.69 101 VAL A O 1
ATOM 808 N N . LYS A 1 102 ? 1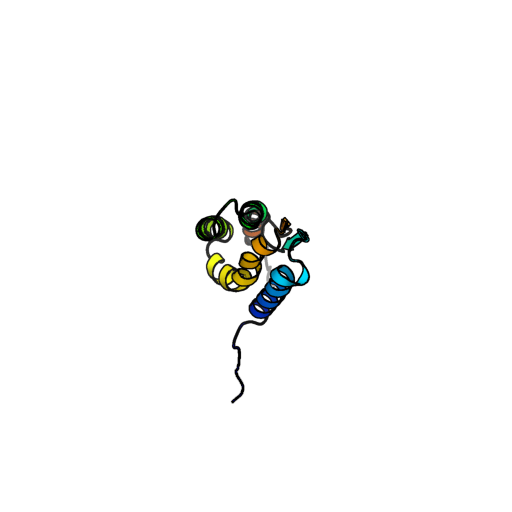4.358 8.556 -16.868 1.00 54.22 102 LYS A N 1
ATOM 809 C CA . LYS A 1 102 ? 15.245 9.581 -17.450 1.00 54.22 102 LYS A CA 1
ATOM 810 C C . LYS A 1 102 ? 16.588 9.700 -16.723 1.00 54.22 102 LYS A C 1
ATOM 812 O O . LYS A 1 102 ? 17.594 9.984 -17.363 1.00 54.22 102 LYS A O 1
ATOM 817 N N . ARG A 1 103 ? 16.627 9.465 -15.407 1.00 54.28 103 ARG A N 1
ATOM 818 C CA . ARG A 1 103 ? 17.866 9.489 -14.604 1.00 54.28 103 ARG A CA 1
ATOM 819 C C . ARG A 1 103 ? 18.672 8.186 -14.683 1.00 54.28 103 ARG A C 1
ATOM 821 O O . ARG A 1 103 ? 19.872 8.209 -14.427 1.00 54.28 103 ARG A O 1
ATOM 828 N N . GLY A 1 104 ? 18.035 7.070 -15.048 1.00 50.84 104 GLY A N 1
ATOM 829 C CA . GLY A 1 104 ? 18.690 5.777 -15.288 1.00 50.84 104 GLY A CA 1
ATOM 830 C C . GLY A 1 104 ? 19.511 5.722 -16.583 1.00 50.84 104 GLY A C 1
ATOM 831 O O . GLY A 1 104 ? 20.410 4.888 -16.709 1.00 50.84 104 GLY A O 1
ATOM 832 N N . GLY A 1 105 ? 19.270 6.644 -17.520 1.00 45.81 105 GLY A N 1
ATOM 833 C CA . GLY A 1 105 ? 20.170 6.902 -18.638 1.00 45.81 105 GLY A CA 1
ATOM 834 C C . GLY A 1 105 ? 21.435 7.585 -18.129 1.00 45.81 105 GLY A C 1
ATOM 835 O O . GLY A 1 105 ? 21.476 8.808 -18.026 1.00 45.81 105 GLY A O 1
ATOM 836 N N . ARG A 1 106 ? 22.470 6.808 -17.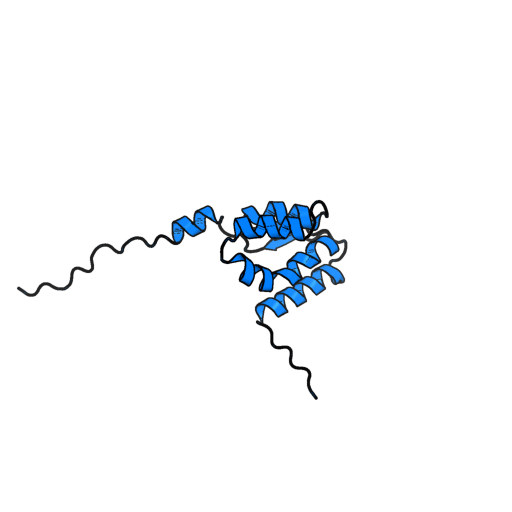780 1.00 42.25 106 ARG A N 1
ATOM 837 C CA . ARG A 1 106 ? 23.794 7.369 -17.463 1.00 42.25 106 ARG A CA 1
ATOM 838 C C . ARG A 1 106 ? 24.175 8.378 -18.557 1.00 42.25 106 ARG A C 1
ATOM 840 O O . ARG A 1 106 ? 24.146 7.996 -19.730 1.00 42.25 106 ARG A O 1
ATOM 847 N N . PRO A 1 107 ? 24.625 9.601 -18.230 1.00 44.78 107 PRO A N 1
ATOM 848 C CA . PRO A 1 107 ? 25.422 10.339 -19.194 1.00 44.78 107 PRO A CA 1
ATOM 849 C C . PRO A 1 107 ? 26.629 9.457 -19.541 1.00 44.78 107 PRO A C 1
ATOM 851 O O . PRO A 1 107 ? 27.335 8.975 -18.647 1.00 44.78 107 PRO A O 1
ATOM 854 N N . ARG A 1 108 ? 26.845 9.190 -20.837 1.00 50.47 108 ARG A N 1
ATOM 855 C CA . ARG A 1 108 ? 28.131 8.666 -21.312 1.00 50.47 108 ARG A CA 1
ATOM 856 C C . ARG A 1 108 ? 29.190 9.614 -20.757 1.00 50.47 108 ARG A C 1
ATOM 858 O O . ARG A 1 108 ? 29.158 10.795 -21.089 1.00 50.47 108 ARG A O 1
ATOM 865 N N . ARG A 1 109 ? 30.076 9.127 -19.881 1.00 48.12 109 ARG A N 1
ATOM 866 C CA . ARG A 1 109 ? 31.244 9.906 -19.453 1.00 48.12 109 ARG A CA 1
ATOM 867 C C . ARG A 1 109 ? 32.002 10.309 -20.724 1.00 48.12 109 ARG A C 1
ATOM 869 O O . ARG A 1 109 ? 32.413 9.405 -21.453 1.00 48.12 109 ARG A O 1
ATOM 876 N N . PRO A 1 110 ? 32.167 11.605 -21.027 1.00 45.59 110 PRO A N 1
ATOM 877 C CA . PRO A 1 110 ? 33.069 12.015 -22.087 1.00 45.59 110 PRO A CA 1
ATOM 878 C C . PRO A 1 110 ? 34.499 11.671 -21.658 1.00 45.59 110 PRO A C 1
ATOM 880 O O . PRO A 1 110 ? 34.910 12.032 -20.561 1.00 45.59 110 PRO A O 1
ATOM 883 N N . GLY A 1 111 ? 35.208 10.935 -22.515 1.00 44.62 111 GLY A N 1
ATOM 884 C CA . GLY A 1 111 ? 36.668 10.905 -22.629 1.00 44.62 111 GLY A CA 1
ATOM 885 C C . GLY A 1 111 ? 37.490 10.710 -21.354 1.00 44.62 111 GLY A C 1
ATOM 886 O O . GLY A 1 111 ? 37.938 11.674 -20.746 1.00 44.62 111 GLY A O 1
ATOM 887 N N . LEU A 1 112 ? 37.851 9.462 -21.055 1.00 46.53 112 LEU A N 1
ATOM 888 C CA . LEU A 1 112 ? 39.186 9.202 -20.514 1.00 46.53 112 LEU A CA 1
ATOM 889 C C . LEU A 1 112 ? 40.177 9.386 -21.674 1.00 46.53 112 LEU A C 1
ATOM 891 O O . LEU A 1 112 ? 40.377 8.463 -22.460 1.00 46.53 112 LEU A O 1
ATOM 895 N N . GLN A 1 113 ? 40.756 10.581 -21.821 1.00 46.72 113 GLN A N 1
ATOM 896 C CA . GLN A 1 113 ? 42.032 10.708 -22.527 1.00 46.72 113 GLN A CA 1
ATOM 897 C C . GLN A 1 113 ? 43.085 10.061 -21.626 1.00 46.72 113 GLN A C 1
ATOM 899 O O . GLN A 1 113 ? 43.387 10.566 -20.546 1.00 46.72 113 GLN A O 1
ATOM 904 N N . GLY A 1 114 ? 43.565 8.886 -22.033 1.00 48.09 114 GLY A N 1
ATOM 905 C CA . GLY A 1 114 ? 44.765 8.294 -21.453 1.00 48.09 114 GLY A CA 1
ATOM 906 C C . GLY A 1 114 ? 45.982 9.184 -21.733 1.00 48.09 114 GLY A C 1
ATOM 907 O O . GLY A 1 114 ? 45.950 9.974 -22.680 1.00 48.09 114 GLY A O 1
ATOM 908 N N . PRO A 1 115 ? 47.051 9.081 -20.930 1.00 50.28 115 PRO A N 1
ATOM 909 C CA . PRO A 1 115 ? 48.254 9.858 -21.164 1.00 50.28 115 PRO A CA 1
ATOM 910 C C . PRO A 1 115 ? 48.923 9.322 -22.433 1.00 50.28 115 PRO A C 1
ATOM 912 O O . PRO A 1 115 ? 49.428 8.200 -22.456 1.00 50.28 115 PRO A O 1
ATOM 915 N N . GLY A 1 116 ? 48.880 10.105 -23.509 1.00 45.06 116 GLY A N 1
ATOM 916 C CA . GLY A 1 116 ? 49.712 9.870 -24.680 1.00 45.06 116 GLY A CA 1
ATOM 917 C C . GLY A 1 116 ? 51.156 10.180 -24.316 1.00 45.06 116 GLY A C 1
ATOM 918 O O . GLY A 1 116 ? 51.496 11.335 -24.079 1.00 45.06 116 GLY A O 1
ATOM 919 N N . GLN A 1 117 ? 51.973 9.134 -24.230 1.00 41.78 117 GLN A N 1
ATOM 920 C CA . GLN A 1 117 ? 53.420 9.241 -24.360 1.00 41.78 117 GLN A CA 1
ATOM 921 C C . GLN A 1 117 ? 53.757 9.666 -25.796 1.00 41.78 117 GLN A C 1
ATOM 923 O O . GLN A 1 117 ? 53.126 9.179 -26.737 1.00 41.78 117 GLN A O 1
ATOM 928 N N . GLY A 1 118 ? 54.753 10.539 -25.942 1.00 41.47 118 GLY A N 1
ATOM 929 C CA . GLY A 1 118 ? 55.295 11.004 -27.218 1.00 41.47 118 GLY A CA 1
ATOM 930 C C . GLY A 1 118 ? 56.084 12.281 -27.029 1.00 41.47 118 GLY A C 1
ATOM 931 O O . GLY A 1 118 ? 55.449 13.351 -27.120 1.00 41.47 118 GLY A O 1
#